Protein 5EZU (pdb70)

Sequence (143 aa):
MAFDISVNASSKTINALVYFSTQQNKLVIRNEVNDTHHYTVEFDRDKVVDTFISYNRHNNDTIEIRGVLPEETNIGCCAVMAFDISVNASSKTINALVYFSTQQNKLVIRNEVNDTHYYTVVEFDRDKVVDTFISYNRHNNDTIEIRRGVLP

Organism: Vaccinia virus (strain Western Reserve) (NCBI:txid10254)

Foldseek 3Di:
DKDKAKAQLVDDKDWDWDQDVVVQWTWIWIDHPPKIKIKIDHPPFDWDWDWDQDPVRRIIMIITDGDPPMDMDMDD/DKDKDKAAQVWDWDWDWDQDPVVQWTKIWIDTPPDIDIDIHHPDFDKDKDWDADVVRRIIMIMIDGD

Nearest PDB structures (foldseek):
  5ezu-assembly1_A-2  TM=1.013E+00  e=2.614E-13  Vaccinia virus WR
  5ezu-assembly1_B-2  TM=8.738E-01  e=4.827E-09  Vaccinia virus WR
  4azo-assembly1_A-2  TM=5.125E-01  e=3.999E+00  Mus musculus
  4i3c-assembly2_B  TM=3.812E-01  e=4.723E+00  Anguilla japonica
  5ezu-assembly1_B-2  TM=1.015E+00  e=3.426E-11  Vaccinia virus WR

Structure (mmCIF, N/CA/C/O backbone):
data_5EZU
#
_entry.id   5EZU
#
_cell.length_a   65.787
_cell.length_b   59.580
_cell.length_c   47.257
_cell.angle_alpha   90.000
_cell.angle_beta   117.700
_cell.angle_gamma   90.000
#
_symmetry.space_group_name_H-M   'C 1 2 1'
#
loop_
_entity.id
_entity.type
_entity.pdbx_description
1 polymer 'Protein A46'
2 non-polymer 'MYRISTIC ACID'
3 water water
#
loop_
_atom_site.group_PDB
_atom_site.id
_atom_site.type_symbol
_atom_site.label_atom_id
_atom_site.label_alt_id
_atom_site.label_comp_id
_atom_site.label_asym_id
_atom_site.label_entity_id
_atom_site.label_seq_id
_atom_site.pdbx_PDB_ins_code
_atom_site.Cartn_x
_atom_site.Cartn_y
_atom_site.Cartn_z
_atom_site.occupancy
_atom_site.B_iso_or_equiv
_atom_site.auth_seq_id
_atom_site.auth_comp_id
_atom_site.auth_asym_id
_atom_site.auth_atom_id
_atom_site.pdbx_PDB_model_num
ATOM 1 N N . MET A 1 7 ? -24.468 -10.635 48.383 1.00 61.64 1 MET A N 1
ATOM 2 C CA . MET A 1 7 ? -23.410 -9.824 47.781 1.00 59.42 1 MET A CA 1
ATOM 3 C C . MET A 1 7 ? -22.042 -10.488 47.913 1.00 46.72 1 MET A C 1
ATOM 4 O O . MET A 1 7 ? -21.089 -9.880 48.401 1.00 38.55 1 MET A O 1
ATOM 9 N N . ALA A 1 8 ? -21.942 -11.740 47.481 1.00 45.65 2 ALA A N 1
ATOM 10 C CA . ALA A 1 8 ? -20.665 -12.442 47.475 1.00 40.03 2 ALA A CA 1
ATOM 11 C C . ALA A 1 8 ? -19.822 -11.960 46.303 1.00 36.59 2 ALA A C 1
ATOM 12 O O . ALA A 1 8 ? -20.372 -11.533 45.284 1.00 43.15 2 ALA A O 1
ATOM 14 N N . PHE A 1 9 ? -18.499 -12.007 46.455 1.00 34.07 3 PHE A N 1
ATOM 15 C CA . PHE A 1 9 ? -17.606 -11.646 45.360 1.00 34.93 3 PHE A CA 1
ATOM 16 C C . PHE A 1 9 ? -16.412 -12.574 45.333 1.00 32.24 3 PHE A C 1
ATOM 17 O O . PHE A 1 9 ? -16.057 -13.180 46.343 1.00 31.59 3 PHE A O 1
ATOM 25 N N . ASP A 1 10 ? -15.793 -12.667 44.162 1.00 39.10 4 ASP A N 1
ATOM 26 C CA . ASP A 1 10 ? -14.578 -13.446 43.986 1.00 37.03 4 ASP A CA 1
ATOM 27 C C . ASP A 1 10 ? -13.722 -12.844 42.880 1.00 39.40 4 ASP A C 1
ATOM 28 O O . ASP A 1 10 ? -14.115 -12.852 41.714 1.00 48.00 4 ASP A O 1
ATOM 30 N N . ILE A 1 11 ? -12.555 -12.320 43.248 1.00 34.37 5 ILE A N 1
ATOM 31 C CA . ILE A 1 11 ? -11.640 -11.744 42.265 1.00 35.78 5 ILE A CA 1
ATOM 32 C C . ILE A 1 11 ? -10.321 -12.487 42.314 1.00 32.55 5 ILE A C 1
ATOM 33 O O . ILE A 1 11 ? -10.009 -13.122 43.315 1.00 31.18 5 ILE A O 1
ATOM 38 N N . SER A 1 12 ? -9.567 -12.432 41.221 1.00 35.09 6 SER A N 1
ATOM 39 C CA . SER A 1 12 ? -8.262 -13.082 41.169 1.00 35.97 6 SER A CA 1
ATOM 40 C C . SER A 1 12 ? -7.329 -12.362 40.202 1.00 31.01 6 SER A C 1
ATOM 41 O O . SER A 1 12 ? -7.779 -11.690 39.277 1.00 35.03 6 SER A O 1
ATOM 44 N N . VAL A 1 13 ? -6.027 -12.474 40.453 1.00 28.13 7 VAL A N 1
ATOM 45 C CA . VAL A 1 13 ? -5.009 -11.993 39.521 1.00 32.79 7 VAL A CA 1
ATOM 46 C C . VAL A 1 13 ? -3.935 -13.054 39.436 1.00 27.06 7 VAL A C 1
ATOM 47 O O . VAL A 1 13 ? -3.727 -13.783 40.397 1.00 28.86 7 VAL A O 1
ATOM 51 N N . ASN A 1 14 ? -3.226 -13.105 38.314 1.00 29.49 8 ASN A N 1
ATOM 52 C CA . ASN A 1 14 ? -2.052 -13.964 38.223 1.00 28.77 8 ASN A CA 1
ATOM 53 C C . ASN A 1 14 ? -1.098 -13.569 39.326 1.00 31.03 8 ASN A C 1
ATOM 54 O O . ASN A 1 14 ? -0.947 -12.378 39.628 1.00 29.70 8 ASN A O 1
ATOM 59 N N . ALA A 1 15 ? -0.468 -14.563 39.944 1.00 28.11 9 ALA A N 1
ATOM 60 C CA . ALA A 1 15 ? 0.273 -14.314 41.177 1.00 27.11 9 ALA A CA 1
ATOM 61 C C . ALA A 1 15 ? 1.556 -13.507 40.972 1.00 28.51 9 ALA A C 1
ATOM 62 O O . ALA A 1 15 ? 2.263 -13.218 41.930 1.00 31.33 9 ALA A O 1
ATOM 64 N N . SER A 1 16 ? 1.857 -13.133 39.735 1.00 29.11 10 SER A N 1
ATOM 65 C CA A SER A 1 16 ? 2.993 -12.253 39.481 0.65 35.73 10 SER A CA 1
ATOM 66 C CA B SER A 1 16 ? 2.990 -12.253 39.469 0.35 35.51 10 SER A CA 1
ATOM 67 C C . SER A 1 16 ? 2.598 -10.793 39.688 1.00 35.94 10 SER A C 1
ATOM 68 O O . SER A 1 16 ? 3.449 -9.905 39.696 1.00 39.47 10 SER A O 1
ATOM 73 N N . LYS A 1 17 ? 1.302 -10.554 39.862 1.00 29.63 11 LYS A N 1
ATOM 74 C CA . LYS A 1 17 ? 0.769 -9.206 39.987 1.00 28.98 11 LYS A CA 1
ATOM 75 C C . LYS A 1 17 ? 0.295 -8.919 41.401 1.00 30.16 11 LYS A C 1
ATOM 76 O O . LYS A 1 17 ? 0.194 -9.824 42.227 1.00 31.05 11 LYS A O 1
ATOM 82 N N . THR A 1 18 ? -0.005 -7.655 41.665 1.00 27.28 12 THR A N 1
ATOM 83 C CA . THR A 1 18 ? -0.391 -7.206 42.998 1.00 29.62 12 THR A CA 1
ATOM 84 C C . THR A 1 18 ? -1.822 -6.678 43.001 1.00 32.21 12 THR A C 1
ATOM 85 O O . THR A 1 18 ? -2.220 -5.969 42.077 1.00 35.25 12 THR A O 1
ATOM 89 N N . ILE A 1 19 ? -2.596 -7.009 44.030 1.00 23.41 13 ILE A N 1
ATOM 90 C CA . ILE A 1 19 ? -3.879 -6.320 44.236 1.00 23.31 13 ILE A CA 1
ATOM 91 C C . ILE A 1 19 ? -3.643 -5.119 45.141 1.00 27.16 13 ILE A C 1
ATOM 92 O O . ILE A 1 19 ? -3.075 -5.250 46.222 1.00 25.82 13 ILE A O 1
ATOM 97 N N . ASN A 1 20 ? -4.090 -3.951 44.714 1.00 22.45 14 ASN A N 1
ATOM 98 C CA . ASN A 1 20 ? -3.812 -2.724 45.455 1.00 23.47 14 ASN A CA 1
ATOM 99 C C . ASN A 1 20 ? -5.128 -2.125 45.917 1.00 27.22 14 ASN A C 1
ATOM 100 O O . ASN A 1 20 ? -5.902 -1.648 45.095 1.00 27.97 14 ASN A O 1
ATOM 105 N N . ALA A 1 21 ? -5.379 -2.159 47.229 1.00 26.37 15 ALA A N 1
ATOM 106 C CA . ALA A 1 21 ? -6.639 -1.646 47.790 1.00 28.86 15 ALA A CA 1
ATOM 107 C C . ALA A 1 21 ? -6.393 -0.451 48.702 1.00 28.19 15 ALA A C 1
ATOM 108 O O . ALA A 1 21 ? -5.636 -0.540 49.660 1.00 30.69 15 ALA A O 1
ATOM 110 N N . LEU A 1 22 ? -7.038 0.659 48.385 1.00 27.84 16 LEU A N 1
ATOM 111 C CA . LEU A 1 22 ? -6.950 1.867 49.184 1.00 28.34 16 LEU A CA 1
ATOM 112 C C . LEU A 1 22 ? -8.217 1.956 50.013 1.00 34.81 16 LEU A C 1
ATOM 113 O O . LEU A 1 22 ? -9.310 1.827 49.479 1.00 30.85 16 LEU A O 1
ATOM 118 N N . VAL A 1 23 ? -8.070 2.168 51.311 1.00 26.65 17 VAL A N 1
ATOM 119 C CA . VAL A 1 23 ? -9.180 2.127 52.257 1.00 28.57 17 VAL A CA 1
ATOM 120 C C . VAL A 1 23 ? -9.265 3.399 53.085 1.00 28.19 17 VAL A C 1
ATOM 121 O O . VAL A 1 23 ? -8.258 3.865 53.602 1.00 29.15 17 VAL A O 1
ATOM 125 N N . TYR A 1 24 ? -10.459 3.966 53.227 1.00 29.58 18 TYR A N 1
ATOM 126 C CA . TYR A 1 24 ? -10.640 5.133 54.074 1.00 30.41 18 TYR A CA 1
ATOM 127 C C . TYR A 1 24 ? -12.095 5.289 54.455 1.00 33.60 18 TYR A C 1
ATOM 128 O O . TYR A 1 24 ? -12.966 4.808 53.753 1.00 31.56 18 TYR A O 1
ATOM 137 N N . PHE A 1 25 ? -12.371 5.946 55.572 1.00 34.28 19 PHE A N 1
ATOM 138 C CA . PHE A 1 25 ? -13.750 6.296 55.871 1.00 36.86 19 PHE A CA 1
ATOM 139 C C . PHE A 1 25 ? -13.958 7.762 55.543 1.00 39.49 19 PHE A C 1
ATOM 140 O O . PHE A 1 25 ? -13.289 8.621 56.098 1.00 43.68 19 PHE A O 1
ATOM 148 N N . SER A 1 26 ? -14.880 8.046 54.631 1.00 40.76 20 SER A N 1
ATOM 149 C CA . SER A 1 26 ? -15.158 9.418 54.230 1.00 43.26 20 SER A CA 1
ATOM 150 C C . SER A 1 26 ? -16.269 10.001 55.095 1.00 48.86 20 SER A C 1
ATOM 151 O O . SER A 1 26 ? -17.421 9.583 54.998 1.00 45.84 20 SER A O 1
ATOM 154 N N . THR A 1 27 ? -15.919 10.959 55.947 1.00 50.48 21 THR A N 1
ATOM 155 C CA . THR A 1 27 ? -16.895 11.549 56.854 1.00 55.98 21 THR A CA 1
ATOM 156 C C . THR A 1 27 ? -17.982 12.284 56.073 1.00 56.19 21 THR A C 1
ATOM 157 O O . THR A 1 27 ? -19.147 12.288 56.480 1.00 53.84 21 THR A O 1
ATOM 161 N N . GLN A 1 28 ? -17.613 12.884 54.942 1.00 51.47 22 GLN A N 1
ATOM 162 C CA . GLN A 1 28 ? -1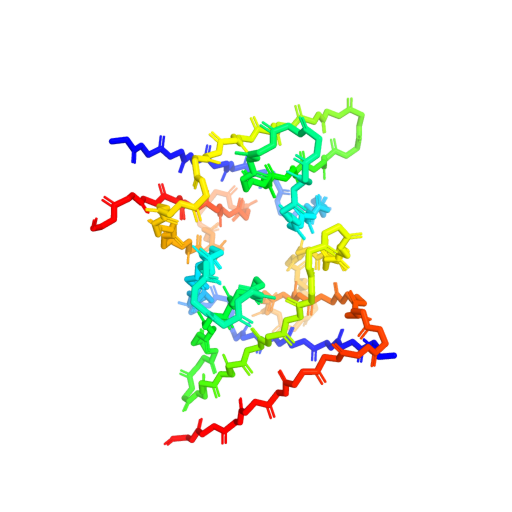8.580 13.648 54.160 1.00 59.07 22 GLN A CA 1
ATOM 163 C C . GLN A 1 28 ? -19.608 12.727 53.509 1.00 52.73 22 GLN A C 1
ATOM 164 O O . GLN A 1 28 ? -20.802 13.014 53.554 1.00 56.03 22 GLN A O 1
ATOM 170 N N . GLN A 1 29 ? -19.168 11.614 52.924 1.00 49.06 23 GLN A N 1
ATOM 171 C CA . GLN A 1 29 ? -20.128 10.693 52.325 1.00 48.97 23 GLN A CA 1
ATOM 172 C C . GLN A 1 29 ? -20.786 9.847 53.398 1.00 50.63 23 GLN A C 1
ATOM 173 O O . GLN A 1 29 ? -21.832 9.238 53.162 1.00 44.82 23 GLN A O 1
ATOM 179 N N . ASN A 1 30 ? -20.164 9.813 54.573 1.00 45.87 24 ASN A N 1
ATOM 180 C CA . ASN A 1 30 ? -20.582 8.917 55.648 1.00 46.78 24 ASN A CA 1
ATOM 181 C C . ASN A 1 30 ? -20.564 7.484 55.128 1.00 42.79 24 ASN A C 1
ATOM 182 O O . ASN A 1 30 ? -21.526 6.730 55.288 1.00 44.62 24 ASN A O 1
ATOM 187 N N . LYS A 1 31 ? -19.457 7.125 54.482 1.00 35.79 25 LYS A N 1
ATOM 188 C CA . LYS A 1 31 ? -19.273 5.797 53.911 1.00 31.95 25 LYS A CA 1
ATOM 189 C C . LYS A 1 31 ? -17.836 5.322 54.057 1.00 30.06 25 LYS A C 1
ATOM 190 O O . LYS A 1 31 ? -16.897 6.111 53.950 1.00 31.58 25 LYS A O 1
ATOM 196 N N . LEU A 1 32 ? -17.678 4.025 54.265 1.00 30.56 26 LEU A N 1
ATOM 197 C CA . LEU A 1 32 ? -16.373 3.391 54.127 1.00 30.76 26 LEU A CA 1
ATOM 198 C C . LEU A 1 32 ? -16.145 3.161 52.631 1.00 32.49 26 LEU A C 1
ATOM 199 O O . LEU A 1 32 ? -17.010 2.623 51.932 1.00 30.06 26 LEU A O 1
ATOM 204 N N . VAL A 1 33 ? -14.988 3.593 52.144 1.00 28.98 27 VAL A N 1
ATOM 205 C CA . VAL A 1 33 ? -14.654 3.514 50.725 1.00 28.17 27 VAL A CA 1
ATOM 206 C C . VAL A 1 33 ? -13.437 2.634 50.524 1.00 28.37 27 VAL A C 1
ATOM 207 O O . VAL A 1 33 ? -12.443 2.771 51.234 1.00 27.54 27 VAL A O 1
ATOM 211 N N . ILE A 1 34 ? -13.515 1.714 49.569 1.00 25.23 28 ILE A N 1
ATOM 212 C CA . ILE A 1 34 ? -12.377 0.896 49.172 1.00 24.28 28 ILE A CA 1
ATOM 213 C C . ILE A 1 34 ? -12.191 1.043 47.668 1.00 29.16 28 ILE A C 1
ATOM 214 O O . ILE A 1 34 ? -13.101 0.740 46.899 1.00 26.79 28 ILE A O 1
ATOM 219 N N . ARG A 1 35 ? -11.022 1.515 47.255 1.00 22.87 29 ARG A N 1
ATOM 220 C CA . ARG A 1 35 ? -10.694 1.635 45.842 1.00 24.25 29 ARG A CA 1
ATOM 221 C C . ARG A 1 35 ? -9.641 0.583 45.547 1.00 25.33 29 ARG A C 1
ATOM 222 O O . ARG A 1 35 ? -8.550 0.599 46.124 1.00 27.03 29 ARG A O 1
ATOM 230 N N . ASN A 1 36 ? -10.007 -0.358 44.679 1.00 26.26 30 ASN A N 1
ATOM 231 C CA . ASN A 1 36 ? -9.179 -1.526 44.368 1.00 25.40 30 ASN A CA 1
ATOM 232 C C . ASN A 1 36 ? -8.709 -1.521 42.919 1.00 27.56 30 ASN A C 1
ATOM 233 O O . ASN A 1 36 ? -9.504 -1.321 42.004 1.00 30.41 30 ASN A O 1
ATOM 238 N N . GLU A 1 37 ? -7.424 -1.767 42.712 1.00 22.43 31 GLU A N 1
ATOM 239 C CA . GLU A 1 37 ? -6.876 -1.975 41.390 1.00 23.81 31 GLU A CA 1
ATOM 240 C C . GLU A 1 37 ? -6.542 -3.449 41.242 1.00 29.90 31 GLU A C 1
ATOM 241 O O . GLU A 1 37 ? -5.754 -3.995 42.022 1.00 28.57 31 GLU A O 1
ATOM 247 N N . VAL A 1 38 ? -7.169 -4.092 40.259 1.00 31.73 32 VAL A N 1
ATOM 248 C CA . VAL A 1 38 ? -7.057 -5.530 40.052 1.00 29.40 32 VAL A CA 1
ATOM 249 C C . VAL A 1 38 ? -6.748 -5.758 38.577 1.00 33.87 32 VAL A C 1
ATOM 250 O O . VAL A 1 38 ? -7.648 -5.728 37.736 1.00 37.00 32 VAL A O 1
ATOM 254 N N . ASN A 1 39 ? -5.469 -5.968 38.276 1.00 43.22 33 ASN A N 1
ATOM 255 C CA . ASN A 1 39 ? -4.979 -6.019 36.900 1.00 47.39 33 ASN A CA 1
ATOM 256 C C . ASN A 1 39 ? -5.327 -4.719 36.172 1.00 50.06 33 ASN A C 1
ATOM 257 O O . ASN A 1 39 ? -4.932 -3.636 36.600 1.00 51.20 33 ASN A O 1
ATOM 262 N N . ASP A 1 40 ? -6.075 -4.822 35.080 1.00 47.58 34 ASP A N 1
ATOM 263 C CA . ASP A 1 40 ? -6.415 -3.637 34.298 1.00 54.31 34 ASP A CA 1
ATOM 264 C C . ASP A 1 40 ? -7.684 -2.947 34.795 1.00 51.29 34 ASP A C 1
ATOM 265 O O . ASP A 1 40 ? -8.200 -2.044 34.135 1.00 54.18 34 ASP A O 1
ATOM 267 N N . THR A 1 41 ? -8.174 -3.356 35.963 1.00 37.26 35 THR A N 1
ATOM 268 C CA . THR A 1 41 ? -9.517 -2.975 36.395 1.00 34.12 35 THR A CA 1
ATOM 269 C C . THR A 1 41 ? -9.552 -2.248 37.731 1.00 32.92 35 THR A C 1
ATOM 270 O O . THR A 1 41 ? -8.837 -2.604 38.659 1.00 30.95 35 THR A O 1
ATOM 274 N N . HIS A 1 42 ? -10.400 -1.230 37.815 1.00 31.13 36 HIS A N 1
ATOM 275 C CA A HIS A 1 42 ? -10.605 -0.501 39.057 0.56 29.26 36 HIS A CA 1
ATOM 276 C CA B HIS A 1 42 ? -10.600 -0.471 39.041 0.44 29.29 36 HIS A CA 1
ATOM 277 C C . HIS A 1 42 ? -12.007 -0.740 39.587 1.00 28.37 36 HIS A C 1
ATOM 278 O O . HIS A 1 42 ? -12.988 -0.583 38.862 1.00 29.80 36 HIS A O 1
ATOM 291 N N . TYR A 1 43 ? -12.104 -1.132 40.851 1.00 27.89 37 TYR A N 1
ATOM 292 C CA . TYR A 1 43 ? -13.394 -1.247 41.525 1.00 28.24 37 TYR A CA 1
ATOM 293 C C . TYR A 1 43 ? -13.467 -0.200 42.617 1.00 25.22 37 TYR A C 1
ATOM 294 O O . TYR A 1 43 ? -12.549 -0.095 43.431 1.00 29.56 37 TYR A O 1
ATOM 303 N N . THR A 1 44 ? -14.522 0.598 42.625 1.00 26.95 38 THR A N 1
ATOM 304 C CA . THR A 1 44 ? -14.782 1.485 43.751 1.00 28.78 38 THR A CA 1
ATOM 305 C C . THR A 1 44 ? -15.944 0.917 44.551 1.00 33.62 38 THR A C 1
ATOM 306 O O . THR A 1 44 ? -17.040 0.772 44.037 1.00 32.75 38 THR A O 1
ATOM 310 N N . VAL A 1 45 ? -15.700 0.600 45.812 1.00 28.00 39 VAL A N 1
ATOM 311 C CA . VAL A 1 45 ? -16.700 -0.016 46.675 1.00 24.81 39 VAL A CA 1
ATOM 312 C C . VAL A 1 45 ? -17.028 0.919 47.836 1.00 25.83 39 VAL A C 1
ATOM 313 O O . VAL A 1 45 ? -16.109 1.400 48.494 1.00 30.46 39 VAL A O 1
ATOM 317 N N . GLU A 1 46 ? -18.305 1.198 48.081 1.00 27.42 40 GLU A N 1
ATOM 318 C CA . GLU A 1 46 ? -18.708 2.097 49.167 1.00 28.87 40 GLU A CA 1
ATOM 319 C C . GLU A 1 46 ? -19.811 1.471 50.002 1.00 35.25 40 GLU A C 1
ATOM 320 O O . GLU A 1 46 ? -20.830 1.039 49.460 1.00 33.31 40 GLU A O 1
ATOM 326 N N . PHE A 1 47 ? -19.642 1.451 51.315 1.00 30.35 41 PHE A N 1
ATOM 327 C CA . PHE A 1 47 ? -20.701 0.974 52.189 1.00 31.46 41 PHE A CA 1
ATOM 328 C C . PHE A 1 47 ? -20.694 1.723 53.514 1.00 34.25 41 PHE A C 1
ATOM 329 O O . PHE A 1 47 ? -19.834 2.566 53.754 1.00 32.67 41 PHE A O 1
ATOM 337 N N . ASP A 1 48 ? -21.671 1.415 54.361 1.00 39.03 42 ASP A N 1
ATOM 338 C CA . ASP A 1 48 ? -21.974 2.236 55.531 1.00 41.98 42 ASP A CA 1
ATOM 339 C C . ASP A 1 48 ? -21.117 1.916 56.760 1.00 36.63 42 ASP A C 1
ATOM 340 O O . ASP A 1 48 ? -20.418 0.903 56.805 1.00 34.40 42 ASP A O 1
ATOM 345 N N . ARG A 1 49 ? -21.183 2.799 57.749 1.00 39.24 43 ARG A N 1
ATOM 346 C CA . ARG A 1 49 ? -20.502 2.579 59.020 1.00 39.27 43 ARG A CA 1
ATOM 347 C C . ARG A 1 49 ? -21.036 1.320 59.691 1.00 42.44 43 ARG A C 1
ATOM 348 O O . ARG A 1 49 ? -22.184 0.930 59.476 1.00 40.87 43 ARG A O 1
ATOM 356 N N . ASP A 1 50 ? -20.187 0.684 60.495 1.00 38.23 44 ASP A N 1
ATOM 357 C CA . ASP A 1 50 ? -20.571 -0.487 61.284 1.00 46.39 44 ASP A CA 1
ATOM 358 C C . ASP A 1 50 ? -21.106 -1.622 60.420 1.00 42.19 44 ASP A C 1
ATOM 359 O O . ASP A 1 50 ? -21.872 -2.460 60.883 1.00 47.41 44 ASP A O 1
ATOM 364 N N . LYS A 1 51 ? -20.714 -1.623 59.151 1.00 36.32 45 LYS A N 1
ATOM 365 C CA . LYS A 1 51 ? -20.897 -2.773 58.291 1.00 34.36 45 LYS A CA 1
ATOM 366 C C . LYS A 1 51 ? -19.517 -3.300 57.929 1.00 34.90 45 LYS A C 1
ATOM 367 O O . LYS A 1 51 ? -18.574 -2.525 57.776 1.00 36.21 45 LYS A O 1
ATOM 373 N N . VAL A 1 52 ? -19.396 -4.613 57.793 1.00 39.38 46 VAL A N 1
ATOM 374 C CA . VAL A 1 52 ? -18.089 -5.218 57.585 1.00 35.33 46 VAL A CA 1
ATOM 375 C C . VAL A 1 52 ? -17.967 -5.766 56.166 1.00 32.87 46 VAL A C 1
ATOM 376 O O . VAL A 1 52 ? -18.916 -6.334 55.621 1.00 34.05 46 VAL A O 1
ATOM 380 N N . VAL A 1 53 ? -16.800 -5.590 55.559 1.00 28.37 47 VAL A N 1
ATOM 381 C CA . VAL A 1 53 ? -16.447 -6.382 54.394 1.00 25.90 47 VAL A CA 1
ATOM 382 C C . VAL A 1 53 ? -15.540 -7.495 54.901 1.00 27.06 47 VAL A C 1
ATOM 383 O O . VAL A 1 53 ? -14.519 -7.247 55.548 1.00 28.32 47 VAL A O 1
ATOM 387 N N . ASP A 1 54 ? -15.948 -8.729 54.648 1.00 29.83 48 ASP A N 1
ATOM 388 C CA . ASP A 1 54 ? -15.261 -9.887 55.192 1.00 31.02 48 ASP A CA 1
ATOM 389 C C . ASP A 1 54 ? -14.652 -10.629 54.028 1.00 27.92 48 ASP A C 1
ATOM 390 O O . ASP A 1 54 ? -15.372 -11.090 53.141 1.00 30.15 48 ASP A O 1
ATOM 395 N N . THR A 1 55 ? -13.324 -10.714 53.998 1.00 27.87 49 THR A N 1
ATOM 396 C CA . THR A 1 55 ? -12.646 -11.277 52.838 1.00 27.25 49 THR A CA 1
ATOM 397 C C . THR A 1 55 ? -11.684 -12.387 53.236 1.00 25.17 49 THR A C 1
ATOM 398 O O . THR A 1 55 ? -11.235 -12.465 54.376 1.00 27.44 49 THR A O 1
ATOM 402 N N . PHE A 1 56 ? -11.396 -13.240 52.266 1.00 23.96 50 PHE A N 1
ATOM 403 C CA . PHE A 1 56 ? -10.479 -14.349 52.425 1.00 24.91 50 PHE A CA 1
ATOM 404 C C . PHE A 1 56 ? -9.483 -14.273 51.295 1.00 24.95 50 PHE A C 1
ATOM 405 O O . PHE A 1 56 ? -9.852 -14.330 50.118 1.00 25.34 50 PHE A O 1
ATOM 413 N N . ILE A 1 57 ? -8.216 -14.103 51.659 1.00 21.38 51 ILE A N 1
ATOM 414 C CA . ILE A 1 57 ? -7.124 -13.911 50.713 1.00 20.22 51 ILE A CA 1
ATOM 415 C C . ILE A 1 57 ? -6.301 -15.182 50.686 1.00 20.27 51 ILE A C 1
ATOM 416 O O . ILE A 1 57 ? -5.846 -15.634 51.749 1.00 22.49 51 ILE A O 1
ATOM 421 N N . SER A 1 58 ? -6.117 -15.750 49.498 1.00 24.29 52 SER A N 1
ATOM 422 C CA . SER A 1 58 ? -5.394 -17.019 49.395 1.00 26.39 52 SER A CA 1
ATOM 423 C C . SER A 1 58 ? -4.566 -17.067 48.134 1.00 26.62 52 SER A C 1
ATOM 424 O O . SER A 1 58 ? -4.764 -16.277 47.226 1.00 26.28 52 SER A O 1
ATOM 427 N N . TYR A 1 59 ? -3.621 -18.002 48.102 1.00 22.15 53 TYR A N 1
ATOM 428 C CA . TYR A 1 59 ? -2.890 -18.341 46.891 1.00 23.51 53 TYR A CA 1
ATOM 429 C C . TYR A 1 59 ? -3.463 -19.648 46.363 1.00 24.63 53 TYR A C 1
ATOM 430 O O . TYR A 1 59 ? -3.541 -20.651 47.089 1.00 26.19 53 TYR A O 1
ATOM 439 N N . ASN A 1 60 ? -3.898 -19.626 45.108 1.00 21.42 54 ASN A N 1
ATOM 440 C CA . ASN A 1 60 ? -4.448 -20.810 44.446 1.00 24.36 54 ASN A CA 1
ATOM 441 C C . ASN A 1 60 ? -3.321 -21.493 43.683 1.00 24.80 54 ASN A C 1
ATOM 442 O O . ASN A 1 60 ? -2.920 -21.042 42.615 1.00 24.04 54 ASN A O 1
ATOM 447 N N . ARG A 1 61 ? -2.796 -22.573 44.252 1.00 23.56 55 ARG A N 1
ATOM 448 C CA . ARG A 1 61 ? -1.705 -23.296 43.608 1.00 27.89 55 ARG A CA 1
ATOM 449 C C . ARG A 1 61 ? -2.099 -23.932 42.285 1.00 27.53 55 ARG A C 1
ATOM 450 O O . ARG A 1 61 ? -1.240 -24.209 41.443 1.00 30.12 55 ARG A O 1
ATOM 458 N N . HIS A 1 62 ? -3.385 -24.216 42.101 1.00 27.73 56 HIS A N 1
ATOM 459 C CA . HIS A 1 62 ? -3.791 -24.879 40.882 1.00 26.75 56 HIS A CA 1
ATOM 460 C C . HIS A 1 62 ? -3.695 -23.967 39.669 1.00 27.33 56 HIS A C 1
ATOM 461 O O . HIS A 1 62 ? -3.358 -24.428 38.590 1.00 28.47 56 HIS A O 1
ATOM 468 N N . ASN A 1 63 ? -3.982 -22.678 39.835 1.00 29.41 57 ASN A N 1
ATOM 469 C CA A ASN A 1 63 ? -4.050 -21.732 38.734 0.43 31.90 57 ASN A CA 1
ATOM 470 C CA B ASN A 1 63 ? -3.906 -21.832 38.644 0.57 31.37 57 ASN A CA 1
ATOM 471 C C . ASN A 1 63 ? -2.990 -20.632 38.833 1.00 29.81 57 ASN A C 1
ATOM 472 O O . ASN A 1 63 ? -3.001 -19.704 38.022 1.00 30.04 57 ASN A O 1
ATOM 481 N N . ASP A 1 64 ? -2.139 -20.707 39.858 1.00 27.95 58 ASP A N 1
ATOM 482 C CA . ASP A 1 64 ? -1.102 -19.696 40.115 1.00 25.84 58 ASP A CA 1
ATOM 483 C C . ASP A 1 64 ? -1.687 -18.284 40.201 1.00 29.33 58 ASP A C 1
ATOM 484 O O . ASP A 1 64 ? -1.195 -17.359 39.549 1.00 24.34 58 ASP A O 1
ATOM 489 N N . THR A 1 65 ? -2.721 -18.125 41.026 1.00 25.94 59 THR A N 1
ATOM 490 C CA . THR A 1 65 ? -3.392 -16.828 41.187 1.00 23.58 59 THR A CA 1
ATOM 491 C C . THR A 1 65 ? -3.473 -16.440 42.648 1.00 25.54 59 THR A C 1
ATOM 492 O O . THR A 1 65 ? -3.504 -17.306 43.528 1.00 27.53 59 THR A O 1
ATOM 496 N N . ILE A 1 66 ? -3.528 -15.138 42.896 1.00 21.86 60 ILE A N 1
ATOM 497 C CA . ILE A 1 66 ? -3.936 -14.618 44.199 1.00 22.34 60 ILE A CA 1
ATOM 498 C C . ILE A 1 66 ? -5.432 -14.429 44.141 1.00 29.48 60 ILE A C 1
ATOM 499 O O . ILE A 1 66 ? -5.941 -13.784 43.210 1.00 27.53 60 ILE A O 1
ATOM 504 N N . GLU A 1 67 ? -6.142 -14.985 45.117 1.00 26.68 61 GLU A N 1
ATOM 505 C CA . GLU A 1 67 ? -7.607 -14.932 45.110 1.00 25.56 61 GLU A CA 1
ATOM 506 C C . GLU A 1 67 ? -8.129 -14.201 46.335 1.00 24.07 61 GLU A C 1
ATOM 507 O O . GLU A 1 67 ? -7.667 -14.428 47.457 1.00 24.77 61 GLU A O 1
ATOM 513 N N . ILE A 1 68 ? -9.097 -13.317 46.120 1.00 24.22 62 ILE A N 1
ATOM 514 C CA . ILE A 1 68 ? -9.831 -12.722 47.219 1.00 24.97 62 ILE A CA 1
ATOM 515 C C . ILE A 1 68 ? -11.294 -13.034 47.030 1.00 24.54 62 ILE A C 1
ATOM 516 O O . ILE A 1 68 ? -11.901 -12.680 46.003 1.00 27.79 62 ILE A O 1
ATOM 521 N N . ARG A 1 69 ? -11.864 -13.705 48.017 1.00 23.17 63 ARG A N 1
ATOM 522 C CA . ARG A 1 69 ? -13.284 -14.006 47.992 1.00 27.57 63 ARG A CA 1
ATOM 523 C C . ARG A 1 69 ? -13.892 -13.434 49.251 1.00 29.93 63 ARG A C 1
ATOM 524 O O . ARG A 1 69 ? -13.245 -13.373 50.294 1.00 29.67 63 ARG A O 1
ATOM 532 N N . GLY A 1 70 ? -15.139 -13.004 49.186 1.00 26.06 64 GLY A N 1
ATOM 533 C CA . GLY A 1 70 ? -15.741 -12.513 50.400 1.00 27.78 64 GLY A CA 1
ATOM 534 C C . GLY A 1 70 ? -17.166 -12.066 50.232 1.00 31.73 64 GLY A C 1
ATOM 535 O O . GLY A 1 70 ? -17.814 -12.359 49.214 1.00 30.22 64 GLY A O 1
ATOM 536 N N . VAL A 1 71 ? -17.650 -11.356 51.243 1.00 28.49 65 VAL A N 1
ATOM 537 C CA . VAL A 1 71 ? -19.022 -10.894 51.266 1.00 32.04 65 VAL A CA 1
ATOM 538 C C . VAL A 1 71 ? -19.051 -9.399 51.547 1.00 32.21 65 VAL A C 1
ATOM 539 O O . VAL A 1 71 ? -18.339 -8.905 52.432 1.00 34.26 65 VAL A O 1
ATOM 543 N N . LEU A 1 72 ? -19.866 -8.690 50.776 1.00 32.38 66 LEU A N 1
ATOM 544 C CA . LEU A 1 72 ? -20.087 -7.261 50.944 1.00 33.52 66 LEU A CA 1
ATOM 545 C C . LEU A 1 72 ? -21.404 -7.005 51.666 1.00 35.64 66 LEU A C 1
ATOM 546 O O . LEU A 1 72 ? -22.311 -7.831 51.612 1.00 36.53 66 LEU A O 1
ATOM 551 N N . PRO A 1 73 ? -21.511 -5.867 52.368 1.00 32.14 67 PRO A N 1
ATOM 552 C CA . PRO A 1 73 ? -22.794 -5.506 52.979 1.00 37.42 67 PRO A CA 1
ATOM 553 C C . PRO A 1 73 ? -23.902 -5.386 51.943 1.00 37.38 67 PRO A C 1
ATOM 554 O O . PRO A 1 73 ? -23.604 -5.154 50.774 1.00 34.66 67 PRO A O 1
ATOM 558 N N . GLU A 1 74 ? -25.144 -5.563 52.377 1.00 44.47 68 GLU A N 1
ATOM 559 C CA . GLU A 1 74 ? -26.305 -5.497 51.493 1.00 52.89 68 GLU A CA 1
ATOM 560 C C . GLU A 1 74 ? -26.381 -4.195 50.706 1.00 52.70 68 GLU A C 1
ATOM 561 O O . GLU A 1 74 ? -26.643 -4.203 49.504 1.00 57.25 68 GLU A O 1
ATOM 567 N N . GLU A 1 75 ? -26.158 -3.080 51.391 1.00 46.27 69 GLU A N 1
ATOM 568 C CA . GLU A 1 75 ? -26.272 -1.767 50.768 1.00 41.42 69 GLU A CA 1
ATOM 569 C C . GLU A 1 75 ? -24.891 -1.251 50.386 1.00 44.63 69 GLU A C 1
ATOM 570 O O . GLU A 1 75 ? -24.320 -0.388 51.055 1.00 56.33 69 GLU A O 1
ATOM 573 N N . THR A 1 76 ? -24.353 -1.812 49.310 1.00 35.81 70 THR A N 1
ATOM 574 C CA . THR A 1 76 ? -23.024 -1.475 48.825 1.00 35.52 70 THR A CA 1
ATOM 575 C C . THR A 1 76 ? -23.143 -0.862 47.427 1.00 41.08 70 THR A C 1
ATOM 576 O O . THR A 1 76 ? -23.937 -1.331 46.606 1.00 37.84 70 THR A O 1
ATOM 580 N N . ASN A 1 77 ? -22.384 0.197 47.157 1.00 30.94 71 ASN A N 1
ATOM 581 C CA . ASN A 1 77 ? -22.289 0.720 45.791 1.00 35.39 71 ASN A CA 1
ATOM 582 C C . ASN A 1 77 ? -20.967 0.272 45.179 1.00 29.56 71 ASN A C 1
ATOM 583 O O . ASN A 1 77 ? -19.920 0.345 45.828 1.00 29.83 71 ASN A O 1
ATOM 588 N N . ILE A 1 78 ? -21.007 -0.197 43.935 1.00 32.00 72 ILE A N 1
ATOM 589 C CA . ILE A 1 78 ? -19.813 -0.669 43.249 1.00 30.85 72 ILE A CA 1
ATOM 590 C C . ILE A 1 78 ? -19.660 0.019 41.896 1.00 33.35 72 ILE A C 1
ATOM 591 O O . ILE A 1 78 ? -20.588 0.055 41.092 1.00 38.33 72 ILE A O 1
ATOM 596 N N . GLY A 1 79 ? -18.482 0.580 41.662 1.00 36.35 73 GLY A N 1
ATOM 597 C CA . GLY A 1 79 ? -18.148 1.133 40.369 1.00 36.37 73 GLY A CA 1
ATOM 598 C C . GLY A 1 79 ? -17.033 0.316 39.754 1.00 35.95 73 GLY A C 1
ATOM 599 O O . GLY A 1 79 ? -16.120 -0.133 40.440 1.00 32.21 73 GLY A O 1
ATOM 600 N N . CYS A 1 80 ? -17.112 0.101 38.453 1.00 35.17 74 CYS A N 1
ATOM 601 C CA A CYS A 1 80 ? -16.080 -0.638 37.750 0.65 36.88 74 CYS A CA 1
ATOM 602 C CA B CYS A 1 80 ? -16.094 -0.655 37.734 0.35 37.50 74 CYS A CA 1
ATOM 603 C C . CYS A 1 80 ? -15.622 0.135 36.523 1.00 40.58 74 CYS A C 1
ATOM 604 O O . CYS A 1 80 ? -16.433 0.636 35.756 1.00 40.14 74 CYS A O 1
ATOM 609 N N . ALA A 1 81 ? -14.312 0.232 36.349 1.00 35.41 75 ALA A N 1
ATOM 610 C CA . ALA A 1 81 ? -13.752 0.937 35.204 1.00 38.23 75 ALA A CA 1
ATOM 611 C C . ALA A 1 81 ? -12.518 0.183 34.730 1.00 41.25 75 ALA A C 1
ATOM 612 O O . ALA A 1 81 ? -11.866 -0.491 35.516 1.00 41.04 75 ALA A O 1
ATOM 614 N N . VAL A 1 82 ? -12.195 0.294 33.448 1.00 42.82 76 VAL A N 1
ATOM 615 C CA . VAL A 1 82 ? -11.037 -0.401 32.907 1.00 52.67 76 VAL A CA 1
ATOM 616 C C . VAL A 1 82 ? -10.030 0.596 32.345 1.00 60.70 76 VAL A C 1
ATOM 617 O O . VAL A 1 82 ? -10.352 1.764 32.133 1.00 60.47 76 VAL A O 1
ATOM 621 N N . MET B 1 7 ? 4.237 5.582 59.158 0.95 69.01 1 MET 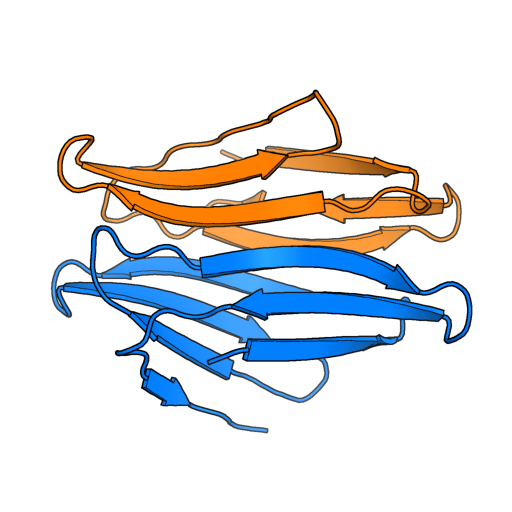B N 1
ATOM 622 C CA . MET B 1 7 ? 3.319 4.595 59.716 0.95 58.41 1 MET B CA 1
ATOM 623 C C . MET B 1 7 ? 3.003 3.521 58.688 0.95 54.75 1 MET B C 1
ATOM 624 O O . MET B 1 7 ? 2.384 3.796 57.664 0.95 52.87 1 MET B O 1
ATOM 629 N N . ALA B 1 8 ? 3.423 2.295 58.958 1.00 45.44 2 ALA B N 1
ATOM 630 C CA . ALA B 1 8 ? 3.181 1.219 58.017 1.00 40.62 2 ALA B CA 1
ATOM 631 C C . ALA B 1 8 ? 3.007 -0.118 58.739 1.00 37.73 2 ALA B C 1
ATOM 632 O O . ALA B 1 8 ? 3.399 -0.262 59.882 1.00 36.83 2 ALA B O 1
ATOM 634 N N . PHE B 1 9 ? 2.378 -1.085 58.084 1.00 34.14 3 PHE B N 1
ATOM 635 C CA . PHE B 1 9 ? 2.353 -2.444 58.613 1.00 32.76 3 PHE B CA 1
ATOM 636 C C . PHE B 1 9 ? 2.559 -3.437 57.493 1.00 29.27 3 PHE B C 1
ATOM 637 O O . PHE B 1 9 ? 2.370 -3.117 56.310 1.00 30.23 3 PHE B O 1
ATOM 645 N N . ASP B 1 10 ? 2.968 -4.639 57.868 1.00 27.32 4 ASP B N 1
ATOM 646 C CA . ASP B 1 10 ? 3.212 -5.681 56.894 1.00 28.30 4 ASP B CA 1
ATOM 647 C C . ASP B 1 10 ? 2.906 -7.015 57.557 1.00 26.41 4 ASP B C 1
ATOM 648 O O . ASP B 1 10 ? 3.237 -7.224 58.730 1.00 28.64 4 ASP B O 1
ATOM 653 N N . ILE B 1 11 ? 2.248 -7.880 56.798 1.00 25.14 5 ILE B N 1
ATOM 654 C CA . ILE B 1 11 ? 1.919 -9.229 57.218 1.00 23.71 5 ILE B CA 1
ATOM 655 C C . ILE B 1 11 ? 2.479 -10.166 56.168 1.00 23.09 5 ILE B C 1
ATOM 656 O O . ILE B 1 11 ? 2.411 -9.871 54.987 1.00 23.97 5 ILE B O 1
ATOM 661 N N . SER B 1 12 ? 3.044 -11.274 56.605 1.00 23.31 6 SER B N 1
ATOM 662 C CA . SER B 1 12 ? 3.516 -12.311 55.688 1.00 25.81 6 SER B CA 1
ATOM 663 C C . SER B 1 12 ? 3.033 -13.628 56.261 1.00 22.92 6 SER B C 1
ATOM 664 O O . SER B 1 12 ? 3.188 -13.833 57.463 1.00 24.31 6 SER B O 1
ATOM 667 N N . VAL B 1 13 ? 2.437 -14.494 55.442 1.00 21.99 7 VAL B N 1
ATOM 668 C CA . VAL B 1 13 ? 2.011 -15.804 55.915 1.00 21.70 7 VAL B CA 1
ATOM 669 C C . VAL B 1 13 ? 2.420 -16.851 54.904 1.00 21.91 7 VAL B C 1
ATOM 670 O O . VAL B 1 13 ? 2.537 -16.549 53.719 1.00 23.99 7 VAL B O 1
ATOM 674 N N . ASN B 1 14 ? 2.641 -18.073 55.357 1.00 23.64 8 ASN B N 1
ATOM 675 C CA . ASN B 1 14 ? 2.920 -19.137 54.409 1.00 24.30 8 ASN B CA 1
ATOM 676 C C . ASN B 1 14 ? 1.741 -19.305 53.469 1.00 23.85 8 ASN B C 1
ATOM 677 O O . ASN B 1 14 ? 0.596 -19.248 53.893 1.00 26.61 8 ASN B O 1
ATOM 682 N N . ALA B 1 15 ? 2.028 -19.493 52.185 1.00 24.61 9 ALA B N 1
ATOM 683 C CA . ALA B 1 15 ? 0.976 -19.401 51.169 1.00 25.79 9 ALA B CA 1
ATOM 684 C C . ALA B 1 15 ? 0.018 -20.591 51.171 1.00 27.22 9 ALA B C 1
ATOM 685 O O . ALA B 1 15 ? -0.932 -20.624 50.399 1.00 29.01 9 ALA B O 1
ATOM 687 N N . SER B 1 16 ? 0.254 -21.570 52.033 1.00 27.29 10 SER B N 1
ATOM 688 C CA A SER B 1 16 ? -0.706 -22.648 52.223 0.42 32.14 10 SER B CA 1
ATOM 689 C CA B SER B 1 16 ? -0.716 -22.639 52.202 0.58 31.80 10 SER B CA 1
ATOM 690 C C . SER B 1 16 ? -1.838 -22.172 53.125 1.00 33.75 10 SER B C 1
ATOM 691 O O . SER B 1 16 ? -2.853 -22.845 53.268 1.00 38.93 10 SER B O 1
ATOM 696 N N . LYS B 1 17 ? -1.653 -21.006 53.742 1.00 27.15 11 LYS B N 1
ATOM 697 C CA . LYS B 1 17 ? -2.654 -20.483 54.666 1.00 26.46 11 LYS B CA 1
ATOM 698 C C . LYS B 1 17 ? -3.512 -19.408 54.041 1.00 29.85 11 LYS B C 1
ATOM 699 O O . LYS B 1 17 ? -3.129 -18.776 53.061 1.00 30.60 11 LYS B O 1
ATOM 705 N N . THR B 1 18 ? -4.686 -19.206 54.619 1.00 26.60 12 THR B N 1
ATOM 706 C CA . THR B 1 18 ? -5.606 -18.187 54.121 1.00 25.35 12 THR B CA 1
ATOM 707 C C . THR B 1 18 ? -5.707 -17.056 55.135 1.00 30.05 12 THR B C 1
ATOM 708 O O . THR B 1 18 ? -5.810 -17.315 56.338 1.00 35.63 12 THR B O 1
ATOM 712 N N . ILE B 1 19 ? -5.624 -15.812 54.664 1.00 25.08 13 ILE B N 1
ATOM 713 C CA . ILE B 1 19 ? -5.777 -14.654 55.529 1.00 21.05 13 ILE B CA 1
ATOM 714 C C . ILE B 1 19 ? -7.217 -14.187 55.486 1.00 22.04 13 ILE B C 1
ATOM 715 O O . ILE B 1 19 ? -7.712 -13.809 54.432 1.00 25.52 13 ILE B O 1
ATOM 720 N N . ASN B 1 20 ? -7.877 -14.166 56.633 1.00 22.22 14 ASN B N 1
ATOM 721 C CA . ASN B 1 20 ? -9.222 -13.629 56.725 1.00 24.72 14 ASN B CA 1
ATOM 722 C C . ASN B 1 20 ? -9.118 -12.153 57.133 1.00 25.18 14 ASN B C 1
ATOM 723 O O . ASN B 1 20 ? -8.807 -11.833 58.282 1.00 25.71 14 ASN B O 1
ATOM 728 N N . ALA B 1 21 ? -9.309 -11.267 56.164 1.00 23.98 15 ALA B N 1
ATOM 729 C CA . ALA B 1 21 ? -9.210 -9.833 56.391 1.00 29.17 15 ALA B CA 1
ATOM 730 C C . ALA B 1 21 ? -10.597 -9.218 56.452 1.00 27.16 15 ALA B C 1
ATOM 731 O O . ALA B 1 21 ? -11.420 -9.423 55.555 1.00 31.26 15 ALA B O 1
ATOM 733 N N . LEU B 1 22 ? -10.850 -8.500 57.529 1.00 24.75 16 LEU B N 1
ATOM 734 C CA . LEU B 1 22 ? -12.104 -7.803 57.756 1.00 26.33 16 LEU B CA 1
ATOM 735 C C . LEU B 1 22 ? -11.820 -6.318 57.838 1.00 26.82 16 LEU B C 1
ATOM 736 O O . LEU B 1 22 ? -10.849 -5.900 58.463 1.00 27.54 16 LEU B O 1
ATOM 741 N N . VAL B 1 23 ? -12.653 -5.515 57.195 1.00 27.62 17 VAL B N 1
ATOM 742 C CA . VAL B 1 23 ? -12.487 -4.069 57.228 1.00 27.60 17 VAL B CA 1
ATOM 743 C C . VAL B 1 23 ? -13.817 -3.458 57.592 1.00 29.75 17 VAL B C 1
ATOM 744 O O . VAL B 1 23 ? -14.838 -3.795 56.991 1.00 28.74 17 VAL B O 1
ATOM 748 N N . TYR B 1 24 ? -13.819 -2.573 58.575 1.00 29.36 18 TYR B N 1
ATOM 749 C CA . TYR B 1 24 ? -15.025 -1.834 58.931 1.00 31.52 18 TYR B CA 1
ATOM 750 C C . TYR B 1 24 ? -14.660 -0.551 59.641 1.00 33.10 18 TYR B C 1
ATOM 751 O O . TYR B 1 24 ? -13.531 -0.385 60.096 1.00 32.68 18 TYR B O 1
ATOM 760 N N . PHE B 1 25 ? -15.623 0.362 59.721 1.00 34.24 19 PHE B N 1
ATOM 761 C CA . PHE B 1 25 ? -15.486 1.530 60.561 1.00 37.00 19 PHE B CA 1
ATOM 762 C C . PHE B 1 25 ? -16.413 1.366 61.742 1.00 38.56 19 PHE B C 1
ATOM 763 O O . PHE B 1 25 ? -17.621 1.206 61.566 1.00 39.97 19 PHE B O 1
ATOM 771 N N . SER B 1 26 ? -15.846 1.396 62.945 1.00 39.77 20 SER B N 1
ATOM 772 C CA . SER B 1 26 ? -16.643 1.262 64.156 1.00 42.92 20 SER B CA 1
ATOM 773 C C . SER B 1 26 ? -17.039 2.632 64.706 1.00 45.15 20 SER B C 1
ATOM 774 O O . SER B 1 26 ? -16.185 3.483 64.942 1.00 45.45 20 SER B O 1
ATOM 777 N N . THR B 1 27 ? -18.338 2.848 64.893 1.00 47.49 21 THR B N 1
ATOM 778 C CA . THR B 1 27 ? -18.828 4.129 65.394 1.00 55.14 21 THR B CA 1
ATOM 779 C C . THR B 1 27 ? -18.442 4.312 66.858 1.00 59.49 21 THR B C 1
ATOM 780 O O . THR B 1 27 ? -18.048 5.400 67.274 1.00 61.90 21 THR B O 1
ATOM 784 N N . GLN B 1 28 ? -18.547 3.232 67.626 1.00 62.90 22 GLN B N 1
ATOM 785 C CA . GLN B 1 28 ? -18.258 3.263 69.054 1.00 69.69 22 GLN B CA 1
ATOM 786 C C . GLN B 1 28 ? -16.785 3.533 69.333 1.00 64.22 22 GLN B C 1
ATOM 787 O O . GLN B 1 28 ? -16.443 4.225 70.291 1.00 66.54 22 GLN B O 1
ATOM 793 N N . GLN B 1 29 ? -15.914 2.980 68.500 1.00 56.60 23 GLN B N 1
ATOM 794 C CA . GLN B 1 29 ? -14.482 3.186 68.676 1.00 58.58 23 GLN B CA 1
ATOM 795 C C . GLN B 1 29 ? -14.023 4.440 67.954 1.00 53.94 23 GLN B C 1
ATOM 796 O O . GLN B 1 29 ? -12.954 4.977 68.249 1.00 56.12 23 GLN B O 1
ATOM 802 N N . ASN B 1 30 ? -14.837 4.894 67.005 1.00 51.52 24 ASN B N 1
ATOM 803 C CA . ASN B 1 30 ? -14.482 6.023 66.155 1.00 51.38 24 ASN B CA 1
ATOM 804 C C . ASN B 1 30 ? -13.199 5.684 65.399 1.00 47.60 24 ASN B C 1
ATOM 805 O O . ASN B 1 30 ? -12.325 6.534 65.218 1.00 48.99 24 ASN B O 1
ATOM 810 N N . LYS B 1 31 ? -13.091 4.428 64.964 1.00 41.85 25 LYS B N 1
ATOM 811 C CA . LYS B 1 31 ? -11.888 3.954 64.287 1.00 38.50 25 LYS B CA 1
ATOM 812 C C . LYS B 1 31 ? -12.176 3.134 63.027 1.00 39.26 25 LYS B C 1
ATOM 813 O O . LYS B 1 31 ? -13.116 2.350 62.977 1.00 37.58 25 LYS B O 1
ATOM 819 N N . LEU B 1 32 ? -11.333 3.319 62.023 1.00 33.45 26 LEU B N 1
ATOM 820 C CA . LEU B 1 32 ? -11.230 2.386 60.911 1.00 31.18 26 LEU B CA 1
ATOM 821 C C . LEU B 1 32 ? -10.506 1.129 61.369 1.00 31.52 26 LEU B C 1
ATOM 822 O O . LEU B 1 32 ? -9.393 1.227 61.867 1.00 33.38 26 LEU B O 1
ATOM 827 N N . VAL B 1 33 ? -11.104 -0.048 61.192 1.00 28.95 27 VAL B N 1
ATOM 828 C CA . VAL B 1 33 ? -10.458 -1.274 61.677 1.00 27.06 27 VAL B CA 1
ATOM 829 C C . VAL B 1 33 ? -10.082 -2.200 60.531 1.00 27.86 27 VAL B C 1
ATOM 830 O O . VAL B 1 33 ? -10.893 -2.470 59.657 1.00 30.51 27 VAL B O 1
ATOM 834 N N . ILE B 1 34 ? -8.848 -2.694 60.543 1.00 25.53 28 ILE B N 1
ATOM 835 C CA . ILE B 1 34 ? -8.455 -3.743 59.628 1.00 24.48 28 ILE B CA 1
ATOM 836 C C . ILE B 1 34 ? -7.981 -4.920 60.463 1.00 22.98 28 ILE B C 1
ATOM 837 O O . ILE B 1 34 ? -6.947 -4.841 61.149 1.00 24.93 28 ILE B O 1
ATOM 842 N N . ARG B 1 35 ? -8.752 -5.998 60.449 1.00 26.38 29 ARG B N 1
ATOM 843 C CA . ARG B 1 35 ? -8.435 -7.170 61.252 1.00 26.88 29 ARG B CA 1
ATOM 844 C C . ARG B 1 35 ? -8.047 -8.310 60.328 1.00 27.65 29 ARG B C 1
ATOM 845 O O . AR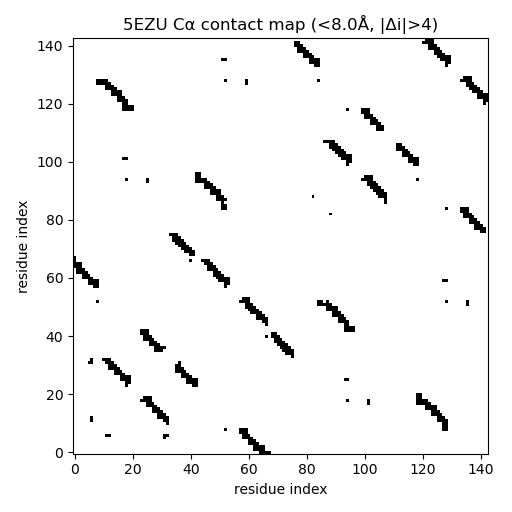G B 1 35 ? -8.728 -8.588 59.360 1.00 29.50 29 ARG B O 1
ATOM 853 N N . ASN B 1 36 ? -6.930 -8.955 60.628 1.00 26.78 30 ASN B N 1
ATOM 854 C CA . ASN B 1 36 ? -6.434 -10.049 59.821 1.00 27.32 30 ASN B CA 1
ATOM 855 C C . ASN B 1 36 ? -6.301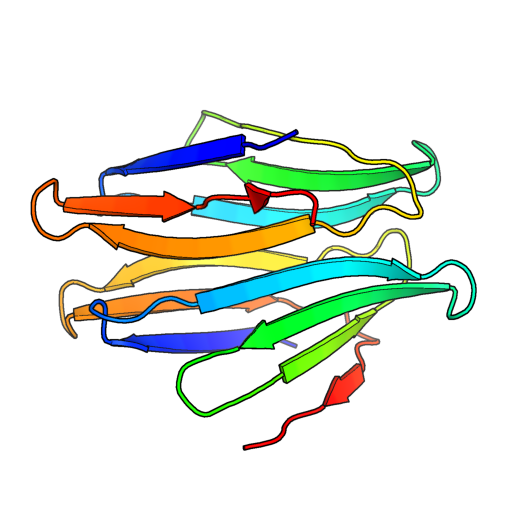 -11.259 60.726 1.00 23.06 30 ASN B C 1
ATOM 856 O O . ASN B 1 36 ? -5.646 -11.207 61.767 1.00 28.88 30 ASN B O 1
ATOM 861 N N . GLU B 1 37 ? -6.962 -12.336 60.331 1.00 23.81 31 GLU B N 1
ATOM 862 C CA . GLU B 1 37 ? -6.943 -13.567 61.111 1.00 26.46 31 GLU B CA 1
ATOM 863 C C . GLU B 1 37 ? -6.330 -14.682 60.282 1.00 27.33 31 GLU B C 1
ATOM 864 O O . GLU B 1 37 ? -6.688 -14.881 59.121 1.00 26.18 31 GLU B O 1
ATOM 870 N N . VAL B 1 38 ? -5.422 -15.419 60.898 1.00 24.91 32 VAL B N 1
ATOM 871 C CA . VAL B 1 38 ? -4.743 -16.541 60.292 1.00 29.68 32 VAL B CA 1
ATOM 872 C C . VAL B 1 38 ? -4.846 -17.641 61.330 1.00 32.38 32 VAL B C 1
ATOM 873 O O . VAL B 1 38 ? -4.119 -17.626 62.325 1.00 34.62 32 VAL B O 1
ATOM 877 N N . ASN B 1 39 ? -5.780 -18.567 61.123 1.00 42.98 33 ASN B N 1
ATOM 878 C CA . ASN B 1 39 ? -6.122 -19.560 62.134 1.00 54.60 33 ASN B CA 1
ATOM 879 C C . ASN B 1 39 ? -6.401 -18.893 63.481 1.00 47.00 33 ASN B C 1
ATOM 880 O O . ASN B 1 39 ? -7.254 -18.015 63.582 1.00 54.65 33 ASN B O 1
ATOM 885 N N . ASP B 1 40 ? -5.655 -19.291 64.506 1.00 45.02 34 ASP B N 1
ATOM 886 C CA . ASP B 1 40 ? -5.905 -18.797 65.852 1.00 52.21 34 ASP B CA 1
ATOM 887 C C . ASP B 1 40 ? -5.074 -17.558 66.163 1.00 53.43 34 ASP B C 1
ATOM 888 O O . ASP B 1 40 ? -4.979 -17.141 67.317 1.00 55.69 34 ASP B O 1
ATOM 893 N N . THR B 1 41 ? -4.472 -16.960 65.142 1.00 32.19 35 THR B N 1
ATOM 894 C CA . THR B 1 41 ? -3.704 -15.742 65.362 1.00 31.67 35 THR B CA 1
ATOM 895 C C . THR B 1 41 ? -4.453 -14.585 64.725 1.00 29.06 35 THR B C 1
ATOM 896 O O . THR B 1 41 ? -4.972 -14.723 63.606 1.00 30.38 35 THR B O 1
ATOM 900 N N . HIS B 1 42 ? -4.527 -13.452 65.417 1.00 26.09 36 HIS B N 1
ATOM 901 C CA . HIS B 1 42 ? -5.179 -12.265 64.877 1.00 25.91 36 HIS B CA 1
ATOM 902 C C . HIS B 1 42 ? -4.230 -11.088 64.978 1.00 23.13 36 HIS B C 1
ATOM 903 O O . HIS B 1 42 ? -3.513 -10.933 65.980 1.00 23.06 36 HIS B O 1
ATOM 910 N N A TYR B 1 43 ? -4.202 -10.297 63.917 0.44 24.33 37 TYR B N 1
ATOM 911 N N B TYR B 1 43 ? -4.247 -10.248 63.949 0.56 22.47 37 TYR B N 1
ATOM 912 C CA A TYR B 1 43 ? -3.456 -9.049 63.858 0.44 24.00 37 TYR B CA 1
ATOM 913 C CA B TYR B 1 43 ? -3.458 -9.018 63.906 0.56 22.01 37 TYR B CA 1
ATOM 914 C C A TYR B 1 43 ? -4.466 -7.968 63.501 0.44 24.88 37 TYR B C 1
ATOM 915 C C B TYR B 1 43 ? -4.341 -7.884 63.440 0.56 24.44 37 TYR B C 1
ATOM 916 O O A TYR B 1 43 ? -5.149 -8.085 62.492 0.44 27.75 37 TYR B O 1
ATOM 917 O O B TYR B 1 43 ? -4.786 -7.864 62.301 0.56 25.21 37 TYR B O 1
ATOM 934 N N . THR B 1 44 ? -4.581 -6.937 64.323 1.00 23.64 38 THR B N 1
ATOM 935 C CA . THR B 1 44 ? -5.489 -5.835 64.027 1.00 24.99 38 THR B CA 1
ATOM 936 C C . THR B 1 44 ? -4.742 -4.514 64.049 1.00 24.97 38 THR B C 1
ATOM 937 O O . THR B 1 44 ? -3.882 -4.296 64.909 1.00 25.72 38 THR B O 1
ATOM 941 N N . VAL B 1 45 ? -5.049 -3.644 63.094 1.00 26.17 39 VAL B N 1
ATOM 942 C CA A VAL B 1 45 ? -4.557 -2.278 63.101 0.45 27.90 39 VAL B CA 1
ATOM 943 C CA B VAL B 1 45 ? -4.550 -2.289 63.118 0.55 27.86 39 VAL B CA 1
ATOM 944 C C . VAL B 1 45 ? -5.776 -1.377 63.069 1.00 25.12 39 VAL B C 1
ATOM 945 O O . VAL B 1 45 ? -6.800 -1.729 62.462 1.00 25.99 39 VAL B O 1
ATOM 952 N N . GLU B 1 46 ? -5.687 -0.251 63.761 1.00 27.02 40 GLU B N 1
ATOM 953 C CA . GLU B 1 46 ? -6.802 0.682 63.860 1.00 32.41 40 GLU B CA 1
ATOM 954 C C . GLU B 1 46 ? -6.308 2.082 63.555 1.00 35.65 40 GLU B C 1
ATOM 955 O O . GLU B 1 46 ? -5.213 2.473 63.966 1.00 34.55 40 GLU B O 1
ATOM 961 N N . PHE B 1 47 ? -7.142 2.826 62.832 1.00 33.11 41 PHE B N 1
ATOM 962 C CA . PHE B 1 47 ? -6.823 4.155 62.335 1.00 38.01 41 PHE B CA 1
ATOM 963 C C . PHE B 1 47 ? -7.975 5.123 62.599 1.00 40.64 41 PHE B C 1
ATOM 964 O O . PHE B 1 47 ? -9.126 4.709 62.739 1.00 39.18 41 PHE B O 1
ATOM 972 N N . ASP B 1 48 ? -7.661 6.413 62.629 1.00 52.70 42 ASP B N 1
ATOM 973 C CA . ASP B 1 48 ? -8.669 7.447 62.828 1.00 51.63 42 ASP B CA 1
ATOM 974 C C . ASP B 1 48 ? -9.597 7.579 61.622 1.00 51.11 42 ASP B C 1
ATOM 975 O O . ASP B 1 48 ? -9.245 7.195 60.507 1.00 51.78 42 ASP B O 1
ATOM 980 N N . ARG B 1 49 ? -10.773 8.152 61.860 1.00 64.26 43 ARG B N 1
ATOM 981 C CA . ARG B 1 49 ? -11.841 8.219 60.866 1.00 66.56 43 ARG B CA 1
ATOM 982 C C . ARG B 1 49 ? -11.445 8.845 59.534 1.00 67.50 43 ARG B C 1
ATOM 983 O O . ARG B 1 49 ? -12.083 8.579 58.522 1.00 78.26 43 ARG B O 1
ATOM 991 N N . ASP B 1 50 ? -10.411 9.675 59.511 1.00 64.22 44 ASP B N 1
ATOM 992 C CA . ASP B 1 50 ? -10.018 10.272 58.241 1.00 72.31 44 ASP B CA 1
ATOM 993 C C . ASP B 1 50 ? -8.544 10.054 57.940 1.00 70.89 44 ASP B C 1
ATOM 994 O O . ASP B 1 50 ? -7.785 11.001 57.750 1.00 71.97 44 ASP B O 1
ATOM 999 N N . LYS B 1 51 ? -8.150 8.788 57.904 1.00 63.52 45 LYS B N 1
ATOM 1000 C CA . LYS B 1 51 ? -6.823 8.402 57.450 1.00 58.04 45 LYS B CA 1
ATOM 1001 C C . LYS B 1 51 ? -6.979 7.479 56.244 1.00 46.84 45 LYS B C 1
ATOM 1002 O O . LYS B 1 51 ? -7.909 6.677 56.194 1.00 48.12 45 LYS B O 1
ATOM 1008 N N . VAL B 1 52 ? -6.075 7.603 55.276 1.00 44.21 46 VAL B N 1
ATOM 1009 C CA . VAL B 1 52 ? -6.085 6.754 54.087 1.00 40.36 46 VAL B CA 1
ATOM 1010 C C . VAL B 1 52 ? -5.010 5.682 54.199 1.00 39.29 46 VAL B C 1
ATOM 1011 O O . VAL B 1 52 ? -3.841 5.996 54.424 1.00 41.29 46 VAL B O 1
ATOM 1015 N N . VAL B 1 53 ? -5.409 4.421 54.047 1.00 35.89 47 VAL B N 1
ATOM 1016 C CA . VAL B 1 53 ? -4.489 3.288 54.146 1.00 31.80 47 VAL B CA 1
ATOM 1017 C 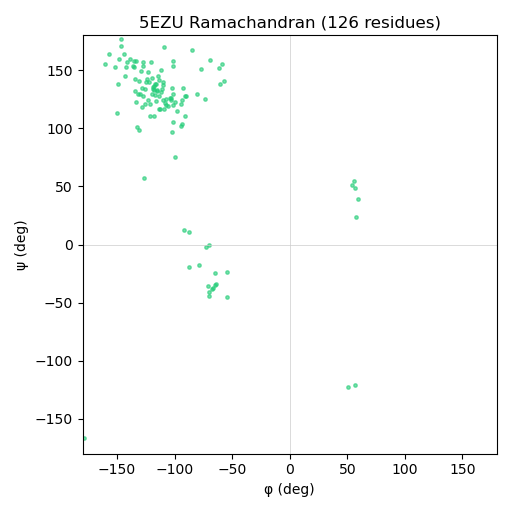C . VAL B 1 53 ? -4.354 2.642 52.772 1.00 30.46 47 VAL B C 1
ATOM 1018 O O . VAL B 1 53 ? -5.342 2.158 52.232 1.00 33.03 47 VAL B O 1
ATOM 1022 N N . ASP B 1 54 ? -3.162 2.651 52.189 1.00 28.21 48 ASP B N 1
ATOM 1023 C CA . ASP B 1 54 ? -2.947 2.050 50.866 1.00 24.82 48 ASP B CA 1
ATOM 1024 C C . ASP B 1 54 ? -2.372 0.655 51.066 1.00 29.12 48 ASP B C 1
ATOM 1025 O O . ASP B 1 54 ? -1.259 0.530 51.590 1.00 31.06 48 ASP B O 1
ATOM 1030 N N . THR B 1 55 ? -3.118 -0.380 50.679 1.00 23.78 49 THR B N 1
ATOM 1031 C CA . THR B 1 55 ? -2.649 -1.753 50.915 1.00 22.96 49 THR B CA 1
ATOM 1032 C C . THR B 1 55 ? -2.303 -2.477 49.627 1.00 23.47 49 THR B C 1
ATOM 1033 O O . THR B 1 55 ? -2.876 -2.213 48.561 1.00 25.33 49 THR B O 1
ATOM 1037 N N . PHE B 1 56 ? -1.348 -3.397 49.732 1.00 19.67 50 PHE B N 1
ATOM 1038 C CA . PHE B 1 56 ? -0.828 -4.128 48.588 1.00 21.93 50 PHE B CA 1
ATOM 1039 C C . PHE B 1 56 ? -0.770 -5.586 48.975 1.00 22.60 50 PHE B C 1
ATOM 1040 O O . PHE B 1 56 ? -0.096 -5.936 49.957 1.00 22.66 50 PHE B O 1
ATOM 1048 N N . ILE B 1 57 ? -1.454 -6.417 48.202 1.00 20.01 51 ILE B N 1
ATOM 1049 C CA . ILE B 1 57 ? -1.530 -7.854 48.427 1.00 17.31 51 ILE B CA 1
ATOM 1050 C C . ILE B 1 57 ? -0.755 -8.543 47.331 1.00 20.83 51 ILE B C 1
ATOM 1051 O O . ILE B 1 57 ? -1.024 -8.324 46.151 1.00 23.25 51 ILE B O 1
ATOM 1056 N N . SER B 1 58 ? 0.210 -9.376 47.710 1.00 18.56 52 SER B N 1
ATOM 1057 C CA . SER B 1 58 ? 1.065 -9.985 46.711 1.00 22.67 52 SER B CA 1
ATOM 1058 C C . SER B 1 58 ? 1.483 -11.384 47.110 1.00 19.76 52 SER B C 1
ATOM 1059 O O . SER B 1 58 ? 1.215 -11.828 48.220 1.00 23.04 52 SER B O 1
ATOM 1062 N N . TYR B 1 59 ? 2.107 -12.074 46.163 1.00 20.93 53 TYR B N 1
ATOM 1063 C CA . TYR B 1 59 ? 2.662 -13.392 46.383 1.00 19.56 53 TYR B CA 1
ATOM 1064 C C . TYR B 1 59 ? 4.157 -13.346 46.122 1.00 21.01 53 TYR B C 1
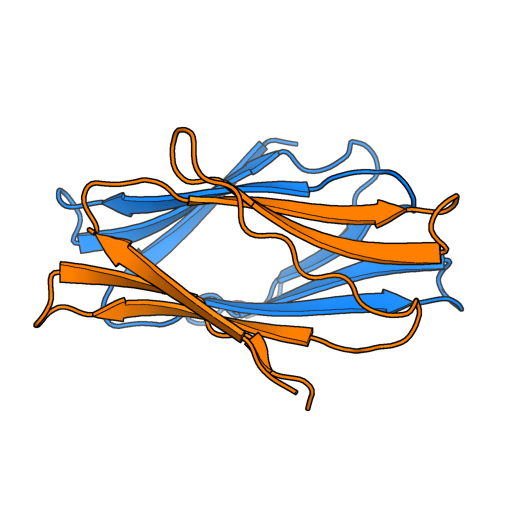ATOM 1065 O O . TYR B 1 59 ? 4.619 -12.857 45.084 1.00 26.95 53 TYR B O 1
ATOM 1074 N N . ASN B 1 60 ? 4.914 -13.864 47.071 1.00 22.23 54 ASN B N 1
ATOM 1075 C CA . ASN B 1 60 ? 6.352 -13.913 46.963 1.00 25.30 54 ASN B CA 1
ATOM 1076 C C . ASN B 1 60 ? 6.716 -15.333 46.565 1.00 27.82 54 ASN B C 1
ATOM 1077 O O . ASN B 1 60 ? 6.617 -16.240 47.375 1.00 26.94 54 ASN B O 1
ATOM 1082 N N . ARG B 1 61 ? 7.102 -15.531 45.306 1.00 31.64 55 ARG B N 1
ATOM 1083 C CA . ARG B 1 61 ? 7.396 -16.870 44.802 1.00 33.38 55 ARG B CA 1
ATOM 1084 C C . ARG B 1 61 ? 8.598 -17.525 45.476 1.00 33.34 55 ARG B C 1
ATOM 1085 O O . ARG B 1 61 ? 8.631 -18.750 45.667 1.00 36.26 55 ARG B O 1
ATOM 1093 N N . HIS B 1 62 ? 9.599 -16.719 45.815 1.00 34.37 56 HIS B N 1
ATOM 1094 C CA . HIS B 1 62 ? 10.841 -17.275 46.348 1.00 37.52 56 HIS B CA 1
ATOM 1095 C C . HIS B 1 62 ? 10.648 -17.896 47.725 1.00 32.65 56 HIS B C 1
ATOM 1096 O O . HIS B 1 62 ? 11.240 -18.932 48.030 1.00 34.38 56 HIS B O 1
ATOM 1103 N N . ASN B 1 63 ? 9.827 -17.284 48.568 1.00 31.37 57 ASN B N 1
ATOM 1104 C CA A ASN B 1 63 ? 9.579 -17.730 49.927 0.63 31.81 57 ASN B CA 1
ATOM 1105 C CA B ASN B 1 63 ? 9.654 -17.916 49.872 0.37 32.59 57 ASN B CA 1
ATOM 1106 C C . ASN B 1 63 ? 8.234 -18.439 50.090 1.00 30.42 57 ASN B C 1
ATOM 1107 O O . ASN B 1 63 ? 7.911 -18.905 51.183 1.00 33.43 57 ASN B O 1
ATOM 1116 N N . ASP B 1 64 ? 7.433 -18.453 49.021 1.00 28.18 58 ASP B N 1
ATOM 1117 C CA . ASP B 1 64 ? 6.095 -19.083 49.009 1.00 27.22 58 ASP B CA 1
ATOM 1118 C C . ASP B 1 64 ? 5.222 -18.514 50.114 1.00 27.66 58 ASP B C 1
ATOM 1119 O O . ASP B 1 64 ? 4.695 -19.253 50.955 1.00 24.72 58 ASP B O 1
ATOM 1124 N N . THR B 1 65 ? 5.096 -17.189 50.104 1.00 24.32 59 THR B N 1
ATOM 1125 C CA . THR B 1 65 ? 4.334 -16.475 51.118 1.00 22.86 59 THR B CA 1
ATOM 1126 C C . THR B 1 65 ? 3.347 -15.517 50.451 1.00 22.03 59 THR B C 1
ATOM 1127 O O . THR B 1 65 ? 3.610 -14.994 49.364 1.00 21.85 59 THR B O 1
ATOM 1131 N N . ILE B 1 66 ? 2.223 -15.295 51.120 1.00 20.34 60 ILE B N 1
ATOM 1132 C CA . ILE B 1 66 ? 1.299 -14.217 50.793 1.00 19.93 60 ILE B CA 1
ATOM 1133 C C . ILE B 1 66 ? 1.696 -13.038 51.662 1.00 20.10 60 ILE B C 1
ATOM 1134 O O . ILE B 1 66 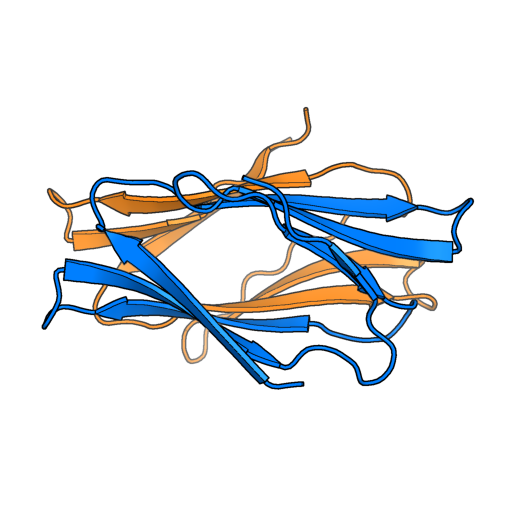? 1.921 -13.195 52.877 1.00 20.93 60 ILE B O 1
ATOM 1139 N N . GLU B 1 67 ? 1.766 -11.858 51.061 1.00 24.33 61 GLU B N 1
ATOM 1140 C CA . GLU B 1 67 ? 2.131 -10.655 51.794 1.00 22.27 61 GLU B CA 1
ATOM 1141 C C . GLU B 1 67 ? 1.069 -9.581 51.655 1.00 20.35 61 GLU B C 1
ATOM 1142 O O . GLU B 1 67 ? 0.432 -9.432 50.602 1.00 23.84 61 GLU B O 1
ATOM 1148 N N . ILE B 1 68 ? 0.846 -8.863 52.749 1.00 22.25 62 ILE B N 1
ATOM 1149 C CA . ILE B 1 68 ? -0.001 -7.676 52.741 1.00 24.92 62 ILE B CA 1
ATOM 1150 C C . ILE B 1 68 ? 0.825 -6.556 53.339 1.00 21.88 62 ILE B C 1
ATOM 1151 O O . ILE B 1 68 ? 1.349 -6.677 54.444 1.00 25.97 62 ILE B O 1
ATOM 1156 N N A ARG B 1 69 ? 0.961 -5.464 52.601 0.54 23.78 63 ARG B N 1
ATOM 1157 N N B ARG B 1 69 ? 0.909 -5.446 52.616 0.46 22.73 63 ARG B N 1
ATOM 1158 C CA A ARG B 1 69 ? 1.686 -4.311 53.111 0.54 24.86 63 ARG B CA 1
ATOM 1159 C CA B ARG B 1 69 ? 1.692 -4.300 53.060 0.46 26.20 63 ARG B CA 1
ATOM 1160 C C A ARG B 1 69 ? 0.728 -3.134 53.098 0.54 23.72 63 ARG B C 1
ATOM 1161 C C B ARG B 1 69 ? 0.803 -3.062 53.043 0.46 26.73 63 ARG B C 1
ATOM 1162 O O A ARG B 1 69 ? -0.033 -2.971 52.156 0.54 24.04 63 ARG B O 1
ATOM 1163 O O B ARG B 1 69 ? 0.165 -2.780 52.037 0.46 27.10 63 ARG B O 1
ATOM 1178 N N . GLY B 1 70 ? 0.753 -2.330 54.152 1.00 25.29 64 GLY B N 1
ATOM 1179 C CA . GLY B 1 70 ? -0.119 -1.173 54.239 1.00 26.86 64 GLY B CA 1
ATOM 1180 C C . GLY B 1 70 ? 0.696 0.053 54.566 1.00 30.17 64 GLY B C 1
ATOM 1181 O O . GLY B 1 70 ? 1.607 -0.005 55.405 1.00 34.78 64 GLY B O 1
ATOM 1182 N N . VAL B 1 71 ? 0.409 1.161 53.896 1.00 30.46 65 VAL B N 1
ATOM 1183 C CA . VAL B 1 71 ? 1.142 2.392 54.186 1.00 34.55 65 VAL B CA 1
ATOM 1184 C C . VAL B 1 71 ? 0.174 3.553 54.276 1.00 39.06 65 VAL B C 1
ATOM 1185 O O . VAL B 1 71 ? -0.927 3.483 53.740 1.00 33.99 65 VAL B O 1
ATOM 1189 N N . LEU B 1 72 ? 0.582 4.615 54.964 1.00 45.82 66 LEU B N 1
ATOM 1190 C CA . LEU B 1 72 ? -0.209 5.842 55.019 1.00 55.30 66 LEU B CA 1
ATOM 1191 C C . LEU B 1 72 ? 0.369 6.897 54.078 1.00 66.43 66 LEU B C 1
ATOM 1192 O O . LEU B 1 72 ? 1.297 7.609 54.443 1.00 71.48 66 LEU B O 1
ATOM 1197 N N . PRO B 1 73 ? -0.187 7.006 52.861 1.00 68.26 67 PRO B N 1
ATOM 1198 C CA . PRO B 1 73 ? 0.355 7.931 51.862 1.00 76.60 67 PRO B CA 1
ATOM 1199 C C . PRO B 1 73 ? -0.136 9.365 52.047 1.00 76.77 67 PRO B C 1
ATOM 1200 O O . PRO B 1 73 ? -0.463 9.745 53.171 1.00 78.13 67 PRO B O 1
#

B-factor: mean 40.69, std 15.95, range [17.31, 106.08]

Secondary structure (DSSP, 8-state):
-EEEEEEETTS-EEEEEEEETTTTEEEEEEEETTEEEEEEE-TT--EEEEEEEETTTTEEEEEEE--SS-EEEEE-/-EEEEEEETTS-EEEEEEEETTTTEEEEEEEETTEEEEEEEETT--EEEEEEEETTTTEEEEEEE--

Radius of gyration: 14.5 Å; Cα contacts (8 Å, |Δi|>4): 392; chains: 2; bounding box: 37×38×36 Å

InterPro domains:
  IPR022819 Poxvirus Bcl-2-like [PF06227] (22-182)
  IPR043018 Poxvirus domain superfamily [G3DSA:1.10.437.20] (79-224)

GO terms:
  GO:0039722 symbiont-mediated suppression of host toll-like receptor signaling pathway (P, IDA)
  GO:0140311 protein sequestering activity (F, IDA)
  GO:0031234 extrinsic component of cytoplasmic side of plasma membrane (C, IC)

Solvent-accessible surface area: 7648 Å² total; per-residue (Å²): 108,90,49,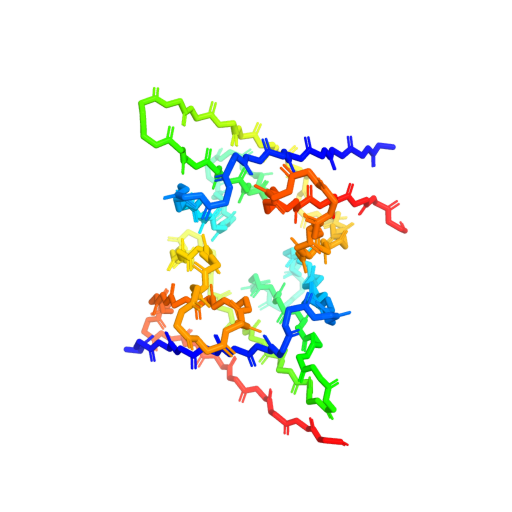87,39,61,6,64,2,86,91,59,1,35,12,43,5,40,1,9,68,162,75,71,45,0,0,14,93,20,72,10,99,71,27,41,60,20,12,34,0,48,69,76,112,74,5,40,16,53,4,27,28,35,132,166,86,42,22,0,57,13,134,5,87,15,14,158,86,20,83,90,34,86,54,152,189,59,31,83,11,62,14,68,3,84,92,62,0,24,9,32,15,49,0,12,67,174,85,66,61,0,4,10,74,3,41,14,117,131,59,91,115,58,42,99,28,68,65,92,89,59,0,24,11,72,10,28,27,42,117,177,88,40,20,0,50,9,110,0,41,52,114